Protein AF-A0A381TNJ1-F1 (afdb_monomer_lite)

Sequence (74 aa):
MVQAVEMYLAGETERNVKGSEYEGRLYTEQRYELIGTMGGQRFDAVLETSRGRDNASFLVNEQTQGAGAAISQN

Radius of gyration: 12.51 Å; chains: 1; bounding box: 28×26×36 Å

Secondary structure (DSSP, 8-state):
-HHHHHHHHHT--EEEEE-SSEEEEEE----EEEETTEEEEEEEEEEEETTEEEEEEEEE---SSS--------

Foldseek 3Di:
DVVVQVCVVVVHAKDWDDDPFKTWMKGFPQDWDDDPNDIAGKIKIWIQGPVGIDIFIFGDDPDDDDDDRDGDDD

Organism: NCBI:txid408172

pLDDT: mean 82.53, std 17.18, range [38.44, 96.62]

Structure (mmCIF, N/CA/C/O backbone):
data_AF-A0A381TNJ1-F1
#
_entry.id   AF-A0A381TNJ1-F1
#
loop_
_atom_site.group_PDB
_atom_site.id
_atom_site.type_symbol
_atom_site.label_atom_id
_atom_site.label_alt_id
_atom_site.label_comp_id
_atom_site.label_asym_id
_atom_site.label_entity_id
_atom_site.label_seq_id
_atom_site.pdbx_PDB_ins_code
_atom_site.Cartn_x
_atom_site.Cartn_y
_atom_site.Cartn_z
_atom_site.occupancy
_atom_site.B_iso_or_equiv
_atom_site.auth_seq_id
_atom_site.auth_comp_id
_atom_site.auth_asym_id
_atom_site.auth_atom_id
_atom_site.pdbx_PDB_model_num
ATOM 1 N N . MET A 1 1 ? 6.533 0.613 3.324 1.00 64.31 1 MET A N 1
ATOM 2 C CA . MET A 1 1 ? 5.760 0.298 4.548 1.00 64.31 1 MET A CA 1
ATOM 3 C C . MET A 1 1 ? 5.590 1.503 5.465 1.00 64.31 1 MET A C 1
ATOM 5 O O . MET A 1 1 ? 4.447 1.874 5.668 1.00 64.31 1 MET A O 1
ATOM 9 N N . VAL A 1 2 ? 6.657 2.166 5.945 1.00 83.25 2 VAL A N 1
ATOM 10 C CA . VAL A 1 2 ? 6.534 3.358 6.827 1.00 83.25 2 VAL A CA 1
ATOM 11 C C . VAL A 1 2 ? 5.603 4.428 6.242 1.00 83.25 2 VAL A C 1
ATOM 13 O O . VAL A 1 2 ? 4.665 4.847 6.906 1.00 83.25 2 VAL A O 1
ATOM 16 N N . GLN A 1 3 ? 5.771 4.766 4.961 1.00 86.69 3 GLN A N 1
ATOM 17 C CA . GLN A 1 3 ? 4.925 5.764 4.296 1.00 86.69 3 GLN A CA 1
ATOM 18 C C . GLN A 1 3 ? 3.434 5.390 4.249 1.00 86.69 3 GLN A C 1
ATOM 20 O O . GLN A 1 3 ? 2.596 6.273 4.351 1.00 86.69 3 GLN A O 1
ATOM 25 N N . ALA A 1 4 ? 3.081 4.106 4.139 1.00 87.12 4 ALA A N 1
ATOM 26 C CA . ALA A 1 4 ? 1.678 3.685 4.139 1.00 87.12 4 ALA A CA 1
ATOM 27 C C . ALA A 1 4 ? 1.049 3.780 5.539 1.00 87.12 4 ALA A C 1
ATOM 29 O O . ALA A 1 4 ? -0.122 4.118 5.667 1.00 87.12 4 ALA A O 1
ATOM 30 N N . VAL A 1 5 ? 1.837 3.534 6.592 1.00 87.75 5 VAL A N 1
ATOM 31 C CA . VAL A 1 5 ? 1.402 3.737 7.983 1.00 87.75 5 VAL A CA 1
ATOM 32 C C . VAL A 1 5 ? 1.201 5.223 8.269 1.00 87.75 5 VAL A C 1
ATOM 34 O O . VAL A 1 5 ? 0.194 5.601 8.853 1.00 87.75 5 VAL A O 1
ATOM 37 N N . GLU A 1 6 ? 2.115 6.081 7.815 1.00 89.56 6 GLU A N 1
ATOM 38 C CA . GLU A 1 6 ? 1.941 7.534 7.917 1.00 89.56 6 GLU A CA 1
ATOM 39 C C . GLU A 1 6 ? 0.682 8.004 7.188 1.00 89.56 6 GLU A C 1
ATOM 41 O O . GLU A 1 6 ? -0.082 8.781 7.750 1.00 89.56 6 GLU A O 1
ATOM 46 N N . MET A 1 7 ? 0.441 7.510 5.967 1.00 92.50 7 MET A N 1
ATOM 47 C CA . MET A 1 7 ? -0.782 7.818 5.222 1.00 92.50 7 MET A CA 1
ATOM 48 C C . MET A 1 7 ? -2.032 7.367 5.977 1.00 92.50 7 MET A C 1
ATOM 50 O O . MET A 1 7 ? -2.986 8.131 6.075 1.00 92.50 7 MET A O 1
ATOM 54 N N . TYR A 1 8 ? -2.017 6.156 6.541 1.00 88.62 8 TYR A N 1
ATOM 55 C CA . TYR A 1 8 ? -3.110 5.638 7.362 1.00 88.62 8 TYR A CA 1
ATOM 56 C C . TYR A 1 8 ? -3.398 6.560 8.560 1.00 88.62 8 TYR A C 1
ATOM 58 O O . TYR A 1 8 ? -4.536 6.981 8.747 1.00 88.62 8 TYR A O 1
ATOM 66 N N . LEU A 1 9 ? -2.366 6.952 9.317 1.00 88.31 9 LEU A N 1
ATOM 67 C CA . LEU A 1 9 ? -2.501 7.841 10.480 1.00 88.31 9 LEU A CA 1
ATOM 68 C C . LEU A 1 9 ? -2.937 9.265 10.102 1.00 88.31 9 LEU A C 1
ATOM 70 O O . LEU A 1 9 ? -3.645 9.920 10.864 1.00 88.31 9 LEU A O 1
ATOM 74 N N . ALA A 1 10 ? -2.512 9.749 8.936 1.00 89.88 10 ALA A N 1
ATOM 75 C CA . ALA A 1 10 ? -2.865 11.068 8.421 1.00 89.88 10 ALA A CA 1
ATOM 76 C C . ALA A 1 10 ? -4.225 11.099 7.696 1.00 89.88 10 ALA A C 1
ATOM 78 O O . ALA A 1 10 ? -4.697 12.178 7.340 1.00 89.88 10 ALA A O 1
ATOM 79 N N . GLY A 1 11 ? -4.853 9.942 7.454 1.00 90.56 11 GLY A N 1
ATOM 80 C CA . GLY A 1 11 ? -6.062 9.839 6.633 1.00 90.56 11 GLY A CA 1
ATOM 81 C C . GLY A 1 11 ? -5.830 10.158 5.150 1.00 90.56 11 GLY A C 1
ATOM 82 O O . GLY A 1 11 ? -6.773 10.511 4.443 1.00 90.56 11 GLY A O 1
ATOM 83 N N . GLU A 1 12 ? -4.590 10.050 4.666 1.00 94.62 12 GLU A N 1
ATOM 84 C CA . GLU A 1 12 ? -4.236 10.283 3.265 1.00 94.62 12 GLU A CA 1
ATOM 85 C C . GLU A 1 12 ? -4.659 9.106 2.381 1.00 94.62 12 GLU A C 1
ATOM 87 O O . GLU A 1 12 ? -4.490 7.936 2.732 1.00 94.62 12 GLU A O 1
ATOM 92 N N . THR A 1 13 ? -5.172 9.416 1.192 1.00 95.56 13 THR A N 1
ATOM 93 C CA . THR A 1 13 ? -5.658 8.412 0.235 1.00 95.56 13 THR A CA 1
ATOM 94 C C . THR A 1 13 ? -4.656 8.085 -0.864 1.00 95.56 13 THR A C 1
ATOM 96 O O . THR A 1 13 ? -4.722 7.002 -1.435 1.00 95.56 13 THR A O 1
ATOM 99 N N . GLU A 1 14 ? -3.718 8.983 -1.165 1.00 96.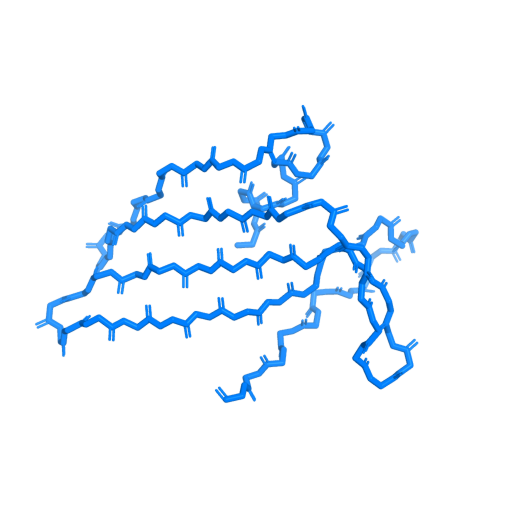62 14 GLU A N 1
ATOM 100 C CA . GLU A 1 14 ? -2.748 8.818 -2.247 1.00 96.62 14 GLU A CA 1
ATOM 101 C C . GLU A 1 14 ? -1.453 9.578 -1.943 1.00 96.62 14 GLU A C 1
ATOM 103 O O . GLU A 1 14 ? -1.484 10.692 -1.421 1.00 96.62 14 GLU A O 1
ATOM 108 N N . ARG A 1 15 ? -0.308 8.983 -2.287 1.00 96.00 15 ARG A N 1
ATOM 109 C CA . ARG A 1 15 ? 1.009 9.607 -2.154 1.00 96.00 15 ARG A CA 1
ATOM 110 C C . ARG A 1 15 ? 1.966 9.088 -3.223 1.00 96.00 15 ARG A C 1
ATOM 112 O O . ARG A 1 15 ? 2.093 7.879 -3.425 1.00 96.00 15 ARG A O 1
ATOM 119 N N . ASN A 1 16 ? 2.695 9.998 -3.865 1.00 96.19 16 ASN A N 1
ATOM 120 C CA . ASN A 1 16 ? 3.821 9.622 -4.719 1.00 96.19 16 ASN A CA 1
ATOM 121 C C . ASN A 1 16 ? 5.009 9.192 -3.857 1.00 96.19 16 ASN A C 1
ATOM 123 O O . ASN A 1 16 ? 5.341 9.840 -2.863 1.00 96.19 16 ASN A O 1
ATOM 127 N N . VAL A 1 17 ? 5.662 8.105 -4.252 1.00 91.94 17 VAL A N 1
ATOM 128 C CA . VAL A 1 17 ? 6.778 7.506 -3.522 1.00 91.94 17 VAL A CA 1
ATOM 129 C C . VAL A 1 17 ? 7.977 7.336 -4.435 1.00 91.94 17 VAL A C 1
ATOM 131 O O . VAL A 1 17 ? 7.842 7.006 -5.610 1.00 91.94 17 VAL A O 1
ATOM 134 N N . LYS A 1 18 ? 9.170 7.564 -3.892 1.00 92.81 18 LYS A N 1
ATOM 135 C CA . LYS A 1 18 ? 10.419 7.444 -4.637 1.00 92.81 18 LYS A CA 1
ATOM 136 C C . LYS A 1 18 ? 11.488 6.819 -3.759 1.00 92.81 18 LYS A C 1
ATOM 138 O O . LYS A 1 18 ? 11.737 7.288 -2.650 1.00 92.81 18 LYS A O 1
ATOM 143 N N . GLY A 1 19 ? 12.096 5.759 -4.268 1.00 88.75 19 GLY A N 1
ATOM 144 C CA . GLY A 1 19 ? 13.285 5.126 -3.722 1.00 88.75 19 GLY A CA 1
ATOM 145 C C . GLY A 1 19 ? 14.480 5.316 -4.653 1.00 88.75 19 GLY A C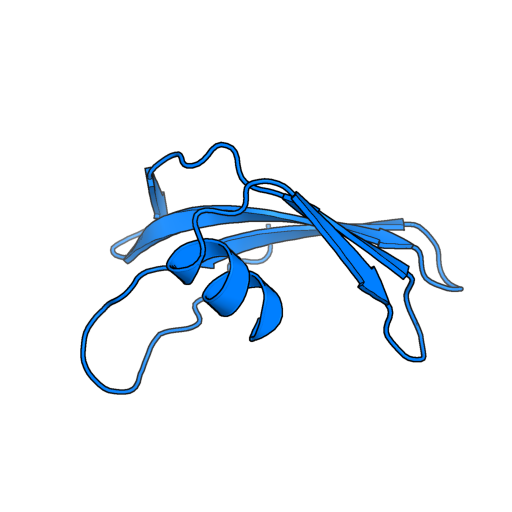 1
ATOM 146 O O . GLY A 1 19 ? 14.390 5.955 -5.699 1.00 88.75 19 GLY A O 1
ATOM 147 N N . SER A 1 20 ? 15.616 4.731 -4.283 1.00 88.75 20 SER A N 1
ATOM 148 C CA . SER A 1 20 ? 16.825 4.736 -5.116 1.00 88.75 20 SER A CA 1
ATOM 149 C C . SER A 1 20 ? 16.654 3.968 -6.431 1.00 88.75 20 SER A C 1
ATOM 151 O O . SER A 1 20 ? 17.302 4.305 -7.415 1.00 88.75 20 SER A O 1
ATOM 153 N N . GLU A 1 21 ? 15.791 2.949 -6.450 1.00 89.25 21 GLU A N 1
ATOM 154 C CA . GLU A 1 21 ? 15.616 2.036 -7.592 1.00 89.25 21 GLU A CA 1
ATOM 155 C C . GLU A 1 21 ? 14.188 2.017 -8.157 1.00 89.25 21 GLU A C 1
ATOM 157 O O . GLU A 1 21 ? 13.908 1.271 -9.096 1.00 89.25 21 GLU A O 1
ATOM 162 N N . TYR A 1 22 ? 13.284 2.823 -7.594 1.00 89.69 22 TYR A N 1
ATOM 163 C CA . TYR A 1 22 ? 11.887 2.862 -8.015 1.00 89.69 22 TYR A CA 1
ATOM 164 C C . TYR A 1 22 ? 11.257 4.243 -7.832 1.00 89.69 22 TYR A C 1
ATOM 166 O O . TYR A 1 22 ? 11.631 5.009 -6.943 1.00 89.69 22 TYR A O 1
ATOM 174 N N . GLU A 1 23 ? 10.240 4.527 -8.632 1.00 94.44 23 GLU A N 1
ATOM 175 C CA . GLU A 1 23 ? 9.316 5.646 -8.450 1.00 94.44 23 GLU A CA 1
ATOM 176 C C . GLU A 1 23 ? 7.895 5.129 -8.624 1.00 94.44 23 GLU A C 1
ATOM 178 O O . GLU A 1 23 ? 7.663 4.184 -9.369 1.00 94.44 23 GLU A O 1
ATOM 183 N N . GLY A 1 24 ? 6.928 5.686 -7.912 1.00 94.81 24 GLY A N 1
ATOM 184 C CA . GLY A 1 24 ? 5.592 5.136 -7.967 1.00 94.81 24 GLY A CA 1
ATOM 185 C C . GLY A 1 24 ? 4.589 5.864 -7.110 1.00 94.81 24 GLY A C 1
ATOM 186 O O . GLY A 1 24 ? 4.781 7.010 -6.703 1.00 94.81 24 GLY A O 1
ATOM 187 N N . ARG A 1 25 ? 3.497 5.164 -6.836 1.00 96.31 25 ARG A N 1
ATOM 188 C CA . ARG A 1 25 ? 2.338 5.711 -6.153 1.00 96.31 25 ARG A CA 1
ATOM 189 C C . ARG A 1 25 ? 1.747 4.697 -5.194 1.00 96.31 25 ARG A C 1
ATOM 191 O O . ARG A 1 25 ? 1.432 3.581 -5.600 1.00 96.31 25 ARG A O 1
ATOM 198 N N . LEU A 1 26 ? 1.581 5.116 -3.945 1.00 95.31 26 LEU A N 1
ATOM 199 C CA . LEU A 1 26 ? 0.786 4.427 -2.936 1.00 95.31 26 LEU A CA 1
ATOM 200 C C . LEU A 1 26 ? -0.607 5.036 -2.910 1.00 95.31 26 LEU A C 1
ATOM 202 O O . LEU A 1 26 ? -0.742 6.257 -2.955 1.00 95.31 26 LEU A O 1
ATOM 206 N N . TYR A 1 27 ? -1.633 4.202 -2.814 1.00 96.19 27 TYR A N 1
ATOM 207 C CA . TYR A 1 27 ? -3.005 4.664 -2.681 1.00 96.19 27 TYR A CA 1
ATOM 208 C C . TYR A 1 27 ? -3.867 3.678 -1.898 1.00 96.19 27 TYR A C 1
ATOM 210 O O . TYR A 1 27 ? -3.517 2.514 -1.702 1.00 96.19 27 TYR A O 1
ATOM 218 N N . THR A 1 28 ? -5.000 4.168 -1.415 1.00 95.69 28 THR A N 1
ATOM 219 C CA . THR A 1 28 ? -5.982 3.400 -0.661 1.00 95.69 28 THR A CA 1
ATOM 220 C C . THR A 1 28 ? -7.377 3.954 -0.918 1.00 95.69 28 THR A C 1
ATOM 222 O O . THR A 1 28 ? -7.587 5.163 -0.965 1.00 95.69 28 THR A O 1
ATOM 225 N N . GLU A 1 29 ? -8.353 3.059 -1.032 1.00 94.50 29 GLU A N 1
ATOM 226 C CA . GLU A 1 29 ? -9.777 3.415 -1.061 1.00 94.50 29 GLU A CA 1
ATOM 227 C C . GLU A 1 29 ? -10.367 3.552 0.355 1.00 94.50 29 GLU A C 1
ATOM 229 O O . GLU A 1 29 ? -11.581 3.618 0.515 1.00 94.50 29 GLU A O 1
ATOM 234 N N . GLN A 1 30 ? -9.520 3.525 1.396 1.00 90.12 30 GLN A N 1
ATOM 235 C CA . GLN A 1 30 ? -9.919 3.523 2.811 1.00 90.12 30 GLN A CA 1
ATOM 236 C C . GLN A 1 30 ? -10.880 2.389 3.188 1.00 90.12 30 GLN A C 1
ATOM 238 O O . GLN A 1 30 ? -11.576 2.440 4.201 1.00 90.12 30 GLN A O 1
ATOM 243 N N . ARG A 1 31 ? -10.885 1.319 2.389 1.00 90.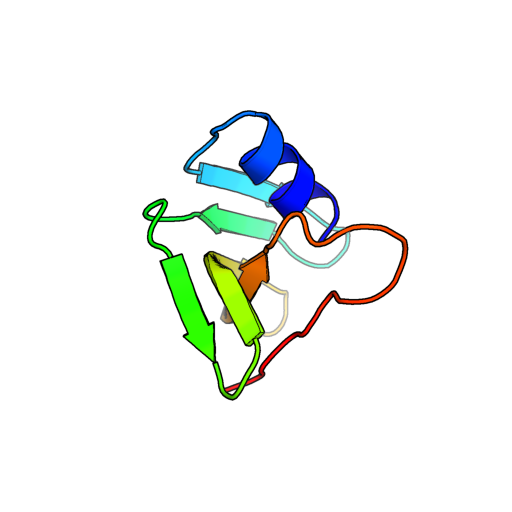69 31 ARG A N 1
ATOM 244 C CA . ARG A 1 31 ? -11.689 0.132 2.648 1.00 90.69 31 ARG A CA 1
ATOM 245 C C . ARG A 1 31 ? -10.950 -0.837 3.560 1.00 90.69 31 ARG A C 1
ATOM 247 O O . ARG A 1 31 ? -9.763 -1.120 3.372 1.00 90.69 31 ARG A O 1
ATOM 254 N N . TYR A 1 32 ? -11.684 -1.361 4.531 1.00 88.94 32 TYR A N 1
ATOM 255 C CA . TYR A 1 32 ? -11.230 -2.456 5.372 1.00 88.94 32 TYR A CA 1
ATOM 256 C C . TYR A 1 32 ? -11.403 -3.783 4.629 1.00 88.94 32 TYR A C 1
ATOM 258 O O . TYR A 1 32 ? -12.479 -4.069 4.104 1.00 88.94 32 TYR A O 1
ATOM 266 N N . GLU A 1 33 ? -10.356 -4.600 4.607 1.00 89.81 33 GLU A N 1
ATOM 267 C CA . GLU A 1 33 ? -10.361 -5.945 4.036 1.00 89.81 33 GLU A CA 1
ATOM 268 C C . GLU A 1 33 ? -9.842 -6.975 5.041 1.00 89.81 33 GLU A C 1
ATOM 270 O O . GLU A 1 33 ? -9.108 -6.651 5.975 1.00 89.81 33 GLU A O 1
ATOM 275 N N . LEU A 1 34 ? -10.220 -8.236 4.815 1.00 85.00 34 LEU A N 1
ATOM 276 C CA . LEU A 1 34 ? -9.736 -9.401 5.548 1.00 85.00 34 LEU A CA 1
ATOM 277 C C . LEU A 1 34 ? -8.941 -10.299 4.597 1.00 85.00 34 LEU A C 1
ATOM 279 O O . LEU A 1 34 ? -9.475 -10.764 3.591 1.00 85.00 34 LEU A O 1
ATOM 283 N N . ILE A 1 35 ? -7.684 -10.578 4.940 1.00 76.38 35 ILE A N 1
ATOM 284 C CA . ILE A 1 35 ? -6.854 -11.589 4.279 1.00 76.38 35 ILE A CA 1
ATOM 285 C C . ILE A 1 35 ? -6.524 -12.664 5.317 1.00 76.38 35 ILE A C 1
ATOM 287 O O . ILE A 1 35 ? -5.772 -12.440 6.269 1.00 76.38 35 ILE A O 1
ATOM 291 N N . GLY A 1 36 ? -7.118 -13.847 5.147 1.00 81.56 36 GLY A N 1
ATOM 292 C CA . GLY A 1 36 ? -7.047 -14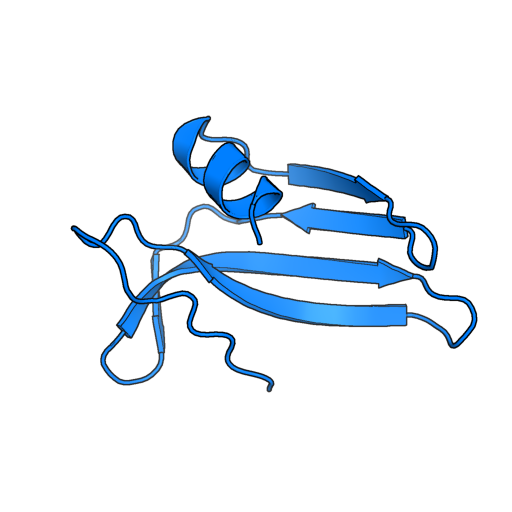.918 6.141 1.00 81.56 36 GLY A CA 1
ATOM 293 C C . GLY A 1 36 ? -7.693 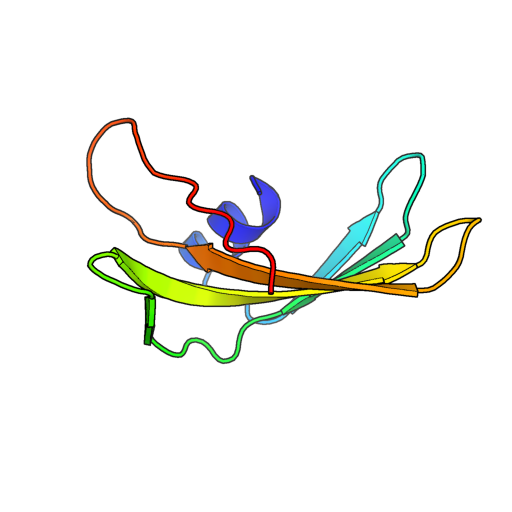-14.490 7.462 1.00 81.56 36 GLY A C 1
ATOM 294 O O . GLY A 1 36 ? -8.871 -14.147 7.498 1.00 81.56 36 GLY A O 1
ATOM 295 N N . THR A 1 37 ? -6.920 -14.511 8.549 1.00 80.06 37 THR A N 1
ATOM 296 C CA . THR A 1 37 ? -7.354 -14.068 9.887 1.00 80.06 37 THR A CA 1
ATOM 297 C C . THR A 1 37 ? -6.969 -12.623 10.206 1.00 80.06 37 THR A C 1
ATOM 299 O O . THR A 1 37 ? -7.278 -12.138 11.292 1.00 80.06 37 THR A O 1
ATOM 302 N N . MET A 1 38 ? -6.281 -11.935 9.291 1.00 75.88 38 MET A N 1
ATOM 303 C CA . MET A 1 38 ? -5.806 -10.568 9.489 1.00 75.88 38 MET A CA 1
ATOM 304 C C . MET A 1 38 ? -6.724 -9.589 8.778 1.00 75.88 38 MET A C 1
ATOM 306 O O . MET A 1 38 ? -7.075 -9.791 7.617 1.00 75.88 38 MET A O 1
ATOM 310 N N . GLY A 1 39 ? -7.086 -8.513 9.470 1.00 84.44 39 GLY A N 1
ATOM 311 C CA . GLY A 1 39 ? -7.892 -7.446 8.900 1.00 84.44 39 GLY A CA 1
ATOM 312 C C . GLY A 1 39 ? -7.233 -6.088 9.053 1.00 84.44 39 GLY A C 1
ATOM 313 O O . GLY A 1 39 ? -6.590 -5.809 10.067 1.00 84.44 39 GLY A O 1
ATOM 314 N N . GLY A 1 40 ? -7.390 -5.253 8.034 1.00 90.12 40 GLY A N 1
ATOM 315 C CA . GLY A 1 40 ? -6.793 -3.928 7.972 1.00 90.12 40 GLY A CA 1
ATOM 316 C C . GLY A 1 40 ? -7.289 -3.133 6.776 1.00 90.12 40 GLY A C 1
ATOM 317 O O . GLY A 1 40 ? -8.005 -3.643 5.917 1.00 90.12 40 GLY A O 1
ATOM 318 N N . GLN A 1 41 ? -6.896 -1.870 6.718 1.00 91.50 41 GLN A N 1
ATOM 319 C CA . GLN A 1 41 ? -7.127 -1.036 5.554 1.00 91.50 41 GLN A CA 1
ATOM 320 C C . GLN A 1 41 ? -6.218 -1.483 4.412 1.00 91.50 41 GLN A C 1
ATOM 322 O O . GLN A 1 41 ? -5.003 -1.606 4.582 1.00 91.50 41 GLN A O 1
ATOM 327 N N . ARG A 1 42 ? -6.799 -1.712 3.235 1.00 92.25 42 ARG A N 1
ATOM 328 C CA . ARG A 1 42 ? -6.020 -2.072 2.053 1.00 92.25 42 ARG A CA 1
ATOM 329 C C . ARG A 1 42 ? -5.284 -0.869 1.488 1.00 92.25 42 ARG A C 1
ATOM 331 O O . ARG A 1 42 ? -5.877 0.187 1.272 1.00 92.25 42 ARG A O 1
ATOM 338 N N . PHE A 1 43 ? -4.016 -1.082 1.178 1.00 93.81 43 PHE A N 1
ATOM 339 C CA . PHE A 1 43 ? -3.206 -0.203 0.356 1.00 93.81 43 PHE A CA 1
ATOM 340 C C . PHE A 1 43 ? -2.756 -0.947 -0.892 1.00 93.81 43 PHE A C 1
ATOM 342 O O . PHE A 1 43 ? -2.442 -2.139 -0.854 1.00 93.81 43 PHE A O 1
ATOM 349 N N . ASP A 1 44 ? -2.691 -0.206 -1.985 1.00 94.38 44 ASP A N 1
ATOM 350 C CA . ASP A 1 44 ? -2.165 -0.655 -3.256 1.00 94.38 44 ASP A CA 1
ATOM 351 C C . ASP A 1 44 ? -1.002 0.262 -3.659 1.00 94.38 44 ASP A C 1
ATOM 353 O O . ASP A 1 44 ? -0.959 1.457 -3.346 1.00 94.38 44 ASP A O 1
ATOM 357 N N . ALA A 1 45 ? -0.020 -0.324 -4.326 1.00 94.06 45 ALA A N 1
ATOM 358 C CA . ALA A 1 45 ? 1.187 0.333 -4.781 1.00 94.06 45 ALA A CA 1
ATOM 359 C C . ALA A 1 45 ? 1.400 0.017 -6.254 1.00 94.06 45 ALA A C 1
ATOM 361 O O . ALA A 1 45 ? 1.336 -1.142 -6.656 1.00 94.06 45 ALA A O 1
ATOM 362 N N . VAL A 1 46 ? 1.709 1.041 -7.037 1.00 94.81 46 VAL A N 1
ATOM 363 C CA . VAL A 1 46 ? 2.233 0.894 -8.395 1.00 94.81 46 VAL A CA 1
ATOM 364 C C . VAL A 1 46 ? 3.648 1.440 -8.388 1.00 94.81 46 VAL A C 1
ATOM 366 O O . VAL A 1 46 ? 3.831 2.613 -8.067 1.00 94.81 46 VAL A O 1
ATOM 369 N N . LEU A 1 47 ? 4.627 0.613 -8.739 1.00 93.75 47 LEU A N 1
ATOM 370 C CA . LEU A 1 47 ? 6.044 0.961 -8.736 1.00 93.75 47 LEU A CA 1
ATOM 371 C C . LEU A 1 47 ? 6.635 0.761 -10.131 1.00 93.75 47 LEU A C 1
ATOM 373 O O . LEU A 1 47 ? 6.514 -0.302 -10.725 1.00 93.75 47 LEU A O 1
ATOM 377 N N . GLU A 1 48 ? 7.305 1.778 -10.645 1.00 94.62 48 GLU A N 1
ATOM 378 C CA . GLU A 1 48 ? 8.109 1.728 -11.860 1.00 94.62 48 GLU A CA 1
ATOM 379 C C . GLU A 1 48 ? 9.577 1.546 -11.471 1.00 94.62 48 GLU A C 1
ATOM 381 O O . GLU A 1 48 ? 10.122 2.298 -10.658 1.00 94.62 48 GLU A O 1
ATOM 386 N N . THR A 1 49 ? 10.224 0.543 -12.059 1.00 91.31 49 THR A N 1
ATOM 387 C CA . THR A 1 49 ? 11.643 0.223 -11.853 1.00 91.31 49 THR A CA 1
ATOM 388 C C . THR A 1 49 ? 12.373 0.170 -13.194 1.00 91.31 49 THR A C 1
ATOM 390 O O . THR A 1 49 ? 11.758 0.120 -14.259 1.00 91.31 49 THR A O 1
ATOM 393 N N . SER A 1 50 ? 13.705 0.072 -13.168 1.00 90.38 50 SER A N 1
ATOM 394 C CA . SER A 1 50 ? 14.507 -0.161 -14.382 1.00 90.38 50 SER A CA 1
ATOM 395 C C . SER A 1 50 ? 14.181 -1.477 -15.105 1.00 90.38 50 SER A C 1
ATOM 397 O O . SER A 1 50 ? 14.565 -1.654 -16.260 1.00 90.38 50 SER A O 1
ATOM 399 N N . ARG A 1 51 ? 13.479 -2.402 -14.440 1.00 89.50 51 ARG A N 1
ATOM 400 C CA . ARG A 1 51 ? 13.061 -3.701 -14.983 1.00 89.50 51 ARG A CA 1
ATOM 401 C C . ARG A 1 51 ? 11.597 -3.716 -15.433 1.00 89.50 51 ARG A C 1
ATOM 403 O O . ARG A 1 51 ? 11.140 -4.743 -15.925 1.00 89.50 51 ARG A O 1
ATOM 410 N N . GLY A 1 52 ? 10.887 -2.597 -15.289 1.00 92.31 52 GLY A N 1
ATOM 411 C CA . GLY A 1 52 ? 9.474 -2.448 -15.629 1.00 92.31 52 GLY A CA 1
ATOM 412 C C . GLY A 1 52 ? 8.597 -2.113 -14.423 1.00 92.31 52 GLY A C 1
ATOM 413 O O . GLY A 1 52 ? 9.093 -1.777 -13.343 1.00 92.31 52 GLY A O 1
ATOM 414 N N . ARG A 1 53 ? 7.284 -2.211 -14.645 1.00 93.62 53 ARG A N 1
ATOM 415 C CA . ARG A 1 53 ? 6.235 -1.878 -13.682 1.00 93.62 53 ARG A CA 1
ATOM 416 C C . ARG A 1 53 ? 5.854 -3.082 -12.828 1.00 93.62 53 ARG A C 1
ATOM 418 O O . ARG A 1 53 ? 5.596 -4.157 -13.364 1.00 93.62 53 ARG A O 1
ATOM 425 N N . ASP A 1 54 ? 5.743 -2.857 -11.528 1.00 91.25 54 ASP A N 1
ATOM 426 C CA . ASP A 1 54 ? 5.279 -3.819 -10.537 1.00 91.25 54 ASP A CA 1
ATOM 427 C C . ASP A 1 54 ? 4.098 -3.244 -9.743 1.00 91.25 54 ASP A C 1
ATOM 429 O O . ASP A 1 54 ? 3.982 -2.028 -9.560 1.00 91.25 54 ASP A O 1
ATOM 433 N N . ASN A 1 55 ? 3.216 -4.121 -9.273 1.00 92.31 55 ASN A N 1
ATOM 434 C CA . ASN A 1 55 ? 2.069 -3.756 -8.457 1.00 92.31 55 ASN A CA 1
ATOM 435 C C . ASN A 1 55 ? 2.081 -4.588 -7.172 1.00 92.31 55 ASN A C 1
ATOM 437 O O . ASN A 1 55 ? 2.256 -5.800 -7.218 1.00 92.31 55 ASN A O 1
ATOM 441 N N . ALA A 1 56 ? 1.826 -3.955 -6.030 1.00 89.00 56 ALA A N 1
ATOM 442 C CA . ALA A 1 56 ? 1.734 -4.648 -4.749 1.00 89.00 56 ALA A CA 1
ATOM 443 C C . ALA A 1 56 ? 0.475 -4.233 -3.990 1.00 89.00 56 ALA A C 1
ATOM 445 O O . ALA A 1 56 ? 0.080 -3.070 -4.026 1.00 89.00 56 ALA A O 1
ATOM 446 N N . SER A 1 57 ? -0.111 -5.170 -3.251 1.00 90.50 57 SER A N 1
ATOM 447 C CA . SER A 1 57 ? -1.243 -4.918 -2.359 1.00 90.50 57 SER A CA 1
ATOM 448 C C . SER A 1 57 ? -0.920 -5.443 -0.967 1.00 90.50 57 SER A C 1
ATOM 450 O O . SER A 1 57 ? -0.333 -6.514 -0.818 1.00 90.50 57 SER A O 1
ATOM 452 N N . PHE A 1 58 ? -1.287 -4.698 0.069 1.00 87.75 58 PHE A N 1
ATOM 453 C CA . PHE A 1 58 ? -1.060 -5.104 1.455 1.00 87.75 58 PHE A CA 1
ATOM 454 C C . PHE A 1 58 ? -2.089 -4.468 2.389 1.00 87.75 58 PHE A C 1
ATOM 456 O O . PHE A 1 58 ? -2.766 -3.503 2.034 1.00 87.75 58 PHE A O 1
ATOM 463 N N . LEU A 1 59 ? -2.212 -5.024 3.594 1.00 90.25 59 LEU A N 1
ATOM 464 C CA . LEU A 1 59 ? -3.085 -4.486 4.632 1.00 90.25 59 LEU A CA 1
ATOM 465 C C . LEU A 1 59 ? -2.264 -3.698 5.652 1.00 90.25 59 LEU A C 1
ATOM 467 O O . LEU A 1 59 ? -1.187 -4.129 6.067 1.00 90.25 59 LEU A O 1
ATOM 471 N N . VAL A 1 60 ? -2.801 -2.560 6.078 1.00 86.50 60 VAL A N 1
ATOM 472 C CA . VAL A 1 60 ? -2.299 -1.764 7.198 1.00 86.50 60 VAL A CA 1
ATOM 473 C C . VAL A 1 60 ? -3.361 -1.778 8.286 1.00 86.50 60 VAL A C 1
ATOM 475 O O . VAL A 1 60 ? -4.512 -1.422 8.042 1.00 86.50 60 VAL A O 1
ATOM 478 N N . ASN A 1 61 ? -2.995 -2.199 9.491 1.00 82.44 61 ASN A N 1
ATOM 479 C CA . ASN A 1 61 ? -3.852 -2.066 10.659 1.00 82.44 61 ASN A CA 1
ATOM 480 C C . ASN A 1 61 ? -3.067 -1.474 11.831 1.00 82.44 61 ASN A C 1
ATOM 482 O O . ASN A 1 61 ? -1.840 -1.534 11.887 1.00 82.44 61 ASN A O 1
ATOM 486 N N . GLU A 1 62 ? -3.799 -0.893 12.770 1.00 69.44 62 GLU A N 1
ATOM 487 C CA . GLU A 1 62 ? -3.262 -0.270 13.979 1.00 69.44 62 GLU A CA 1
ATOM 488 C C . GLU A 1 62 ? -3.101 -1.267 15.137 1.00 69.44 62 GLU A C 1
ATOM 490 O O . GLU A 1 62 ? -3.169 -0.884 16.307 1.00 69.44 62 GLU A O 1
ATOM 495 N N . GLN A 1 63 ? -2.947 -2.568 14.861 1.00 60.31 63 GLN A N 1
ATOM 496 C CA . GLN A 1 63 ? -3.041 -3.564 15.922 1.00 60.31 63 GLN A CA 1
ATOM 497 C C . GLN A 1 63 ? -1.817 -3.513 16.855 1.00 60.31 63 GLN A C 1
ATOM 499 O O . GLN A 1 63 ? -0.745 -4.042 16.573 1.00 60.31 63 GLN A O 1
ATOM 504 N N . THR A 1 64 ? -2.029 -2.809 17.971 1.00 48.09 64 THR A N 1
ATOM 505 C CA . THR A 1 64 ? -1.435 -2.924 19.310 1.00 48.09 64 THR A CA 1
ATOM 506 C C . THR A 1 64 ? -0.125 -3.710 19.404 1.00 48.09 64 THR A C 1
ATOM 508 O O . THR A 1 64 ? -0.126 -4.935 19.412 1.00 48.09 64 THR A O 1
ATOM 511 N N . GLN A 1 65 ? 0.971 -2.984 19.638 1.00 42.31 65 GLN A N 1
ATOM 512 C CA . GLN A 1 65 ? 2.219 -3.505 20.210 1.00 42.31 65 GLN A CA 1
ATOM 513 C C . GLN A 1 65 ? 2.938 -4.603 19.393 1.00 42.31 65 GLN A C 1
ATOM 515 O O . GLN A 1 65 ? 3.081 -5.741 19.824 1.00 42.31 65 GLN A O 1
ATOM 520 N N . GLY A 1 66 ? 3.549 -4.211 18.271 1.00 42.88 66 GLY A N 1
ATOM 521 C CA . GLY A 1 66 ? 4.888 -4.721 17.935 1.00 42.88 66 GLY A CA 1
ATOM 522 C C . GLY A 1 66 ? 5.026 -5.876 16.937 1.00 42.88 66 GLY A C 1
ATOM 523 O O . GLY A 1 66 ? 6.159 -6.277 16.684 1.00 42.88 66 GLY A O 1
ATOM 524 N N . ALA A 1 67 ? 3.962 -6.388 16.316 1.00 47.78 67 ALA A N 1
ATOM 525 C CA . ALA A 1 67 ? 4.103 -7.410 15.273 1.00 47.78 67 ALA A CA 1
ATOM 526 C C . ALA A 1 67 ? 2.943 -7.368 14.273 1.00 47.78 67 ALA A C 1
ATOM 528 O O . ALA A 1 67 ? 1.817 -7.671 14.646 1.00 47.78 67 ALA A O 1
ATOM 529 N N . GLY A 1 68 ? 3.201 -7.059 12.997 1.00 43.69 68 GLY A N 1
ATOM 530 C CA . GLY A 1 68 ? 2.194 -7.346 11.967 1.00 43.69 68 GLY A CA 1
ATOM 531 C C . GLY A 1 68 ? 2.215 -6.515 10.691 1.00 43.69 68 GLY A C 1
ATOM 532 O O . GLY A 1 68 ? 1.161 -6.089 10.244 1.00 43.69 68 GLY A O 1
ATOM 533 N N . ALA A 1 69 ? 3.369 -6.311 10.051 1.00 48.53 69 ALA A N 1
ATOM 534 C CA . ALA A 1 69 ? 3.354 -6.023 8.616 1.00 48.53 69 ALA A CA 1
ATOM 535 C C . ALA A 1 69 ? 3.192 -7.360 7.876 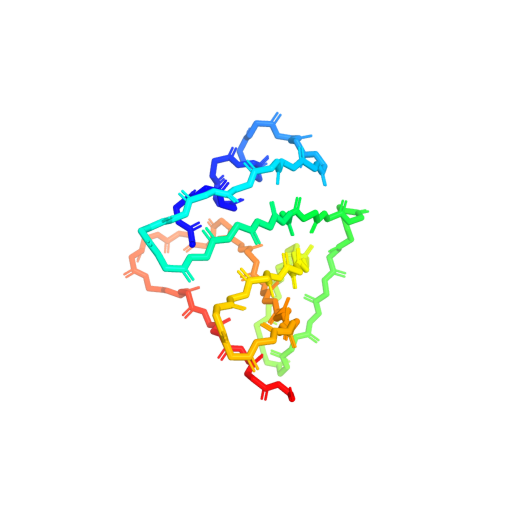1.00 48.53 69 ALA A C 1
ATOM 537 O O . ALA A 1 69 ? 4.178 -8.054 7.636 1.00 48.53 69 ALA A O 1
ATOM 538 N N . ALA A 1 70 ? 1.958 -7.759 7.566 1.00 49.81 70 ALA A N 1
ATOM 539 C CA . ALA A 1 70 ? 1.713 -8.916 6.714 1.00 49.81 70 ALA A CA 1
ATOM 540 C C . ALA A 1 70 ? 1.619 -8.466 5.255 1.00 49.81 70 ALA A C 1
ATOM 542 O O . ALA A 1 70 ? 0.652 -7.829 4.841 1.00 49.81 70 ALA A O 1
ATOM 543 N N . ILE A 1 71 ? 2.651 -8.786 4.479 1.00 48.84 71 ILE A N 1
ATOM 544 C CA . ILE A 1 71 ? 2.659 -8.581 3.032 1.00 48.84 71 ILE A CA 1
ATOM 545 C C . ILE A 1 71 ? 2.182 -9.889 2.403 1.00 48.84 71 ILE A C 1
ATOM 547 O O . ILE A 1 71 ? 2.894 -10.891 2.445 1.00 48.84 71 ILE A O 1
ATOM 551 N N . SER A 1 72 ? 0.969 -9.888 1.853 1.00 42.19 72 SER A N 1
ATOM 552 C CA . SER A 1 72 ? 0.498 -10.977 0.997 1.00 42.19 72 SER A CA 1
ATOM 553 C C . SER A 1 72 ? 0.916 -10.652 -0.430 1.00 42.19 72 SER A C 1
ATOM 555 O O . SER A 1 72 ? 0.387 -9.716 -1.020 1.00 42.19 72 SER A O 1
ATOM 557 N N . GLN A 1 73 ? 1.870 -11.400 -0.980 1.00 39.47 73 GLN A N 1
ATOM 558 C CA . GLN A 1 73 ? 2.116 -11.377 -2.420 1.00 39.47 73 GLN A CA 1
ATOM 559 C C . GLN A 1 73 ? 1.043 -12.241 -3.087 1.00 39.47 73 GLN A C 1
ATOM 561 O O . GLN A 1 73 ? 0.958 -13.432 -2.791 1.00 39.47 73 GLN A O 1
ATOM 566 N N . ASN A 1 74 ? 0.203 -11.624 -3.916 1.00 38.44 74 ASN A N 1
ATOM 567 C CA . ASN A 1 74 ? -0.588 -12.336 -4.920 1.00 38.44 74 ASN A CA 1
ATOM 568 C C . ASN A 1 74 ? 0.139 -12.257 -6.257 1.00 38.44 74 ASN A C 1
ATOM 570 O O . ASN A 1 74 ? 0.644 -11.152 -6.555 1.00 38.44 74 ASN A O 1
#